Protein AF-A0A1T4W6Q8-F1 (afdb_monomer_lite)

InterPro domains:
  IPR043519 Nucleotidyltransferase superfamily [G3DSA:3.30.460.10] (10-56)
  IPR043519 Nucleotidyltransferase superfamily [SSF81301] (2-55)

Radius of gyration: 11.73 Å; chains: 1; bounding box: 26×18×34 Å

Secondary structure (DSSP, 8-state):
----TT--HHHHHHHHHHHHHHTTSTTEEEEEE-HHHHTT---TT----EEEEE--

Structure (mmCIF, N/CA/C/O backbone):
data_AF-A0A1T4W6Q8-F1
#
_entry.id   AF-A0A1T4W6Q8-F1
#
loop_
_atom_site.group_PDB
_atom_site.id
_atom_site.type_symbol
_atom_site.label_atom_id
_atom_site.label_alt_id
_atom_site.label_comp_id
_atom_site.label_asym_id
_atom_site.label_entity_id
_atom_site.label_seq_id
_atom_site.pdbx_PDB_ins_code
_atom_site.Cartn_x
_atom_site.Cartn_y
_atom_site.Cartn_z
_atom_site.occupancy
_atom_site.B_iso_or_equiv
_atom_site.auth_seq_id
_atom_site.auth_comp_id
_atom_site.auth_asym_id
_atom_site.auth_atom_id
_atom_site.pdbx_PDB_model_num
ATOM 1 N N . MET A 1 1 ? -8.285 1.416 -5.892 1.00 65.06 1 MET A N 1
ATOM 2 C CA . MET A 1 1 ? -7.042 2.214 -5.794 1.00 65.06 1 MET A CA 1
ATOM 3 C C . MET A 1 1 ? -6.546 2.532 -7.199 1.00 65.06 1 MET A C 1
ATOM 5 O O . MET A 1 1 ? -6.781 1.721 -8.088 1.00 65.06 1 MET A O 1
ATOM 9 N N . LYS A 1 2 ? -5.912 3.688 -7.432 1.00 81.88 2 LYS A N 1
ATOM 10 C CA . LYS A 1 2 ? -5.143 3.899 -8.669 1.00 81.88 2 LYS A CA 1
ATOM 11 C C . LYS A 1 2 ? -3.756 3.306 -8.437 1.00 81.88 2 LYS A C 1
ATOM 13 O O . LYS A 1 2 ? -3.049 3.799 -7.567 1.00 81.88 2 LYS A O 1
ATOM 18 N N . TYR A 1 3 ? -3.414 2.239 -9.154 1.00 90.62 3 TYR A N 1
ATOM 19 C CA . TYR A 1 3 ? -2.073 1.660 -9.090 1.00 90.62 3 TYR A CA 1
ATOM 20 C C . TYR A 1 3 ? -1.121 2.425 -10.022 1.00 90.62 3 TYR A C 1
ATOM 22 O O . TYR A 1 3 ? -1.568 2.880 -11.083 1.00 90.62 3 TYR A O 1
ATOM 30 N N . PRO A 1 4 ? 0.164 2.552 -9.655 1.00 93.44 4 PRO A N 1
ATOM 31 C CA . PRO A 1 4 ? 1.194 3.019 -10.570 1.00 93.44 4 PRO A CA 1
ATOM 32 C C . PRO A 1 4 ? 1.328 2.042 -11.746 1.00 93.44 4 PRO A C 1
ATOM 34 O O . PRO A 1 4 ? 1.090 0.840 -11.603 1.00 93.44 4 PRO A O 1
ATOM 37 N N . LYS A 1 5 ? 1.689 2.548 -12.927 1.00 94.75 5 LYS A N 1
ATOM 38 C CA . LYS A 1 5 ? 1.888 1.722 -14.130 1.00 94.75 5 LYS A CA 1
ATOM 39 C C . LYS A 1 5 ? 3.109 0.816 -14.010 1.00 94.75 5 LYS A C 1
ATOM 41 O O . LYS A 1 5 ? 3.138 -0.249 -14.615 1.00 94.75 5 LYS A O 1
ATOM 46 N N . SER A 1 6 ? 4.098 1.260 -13.247 1.00 95.88 6 SER A N 1
ATOM 47 C CA . SER A 1 6 ? 5.333 0.543 -12.944 1.00 95.88 6 SER A CA 1
ATOM 48 C C . SER A 1 6 ? 5.156 -0.601 -11.941 1.00 95.88 6 SER A C 1
ATOM 50 O O . SER A 1 6 ? 6.084 -1.384 -11.772 1.00 95.88 6 SER A O 1
ATOM 52 N N . LEU A 1 7 ? 3.987 -0.736 -11.294 1.00 95.88 7 LEU A N 1
ATOM 53 C CA . LEU A 1 7 ? 3.753 -1.747 -10.260 1.00 95.88 7 LEU A CA 1
ATOM 54 C C . LEU A 1 7 ? 3.917 -3.173 -10.815 1.00 95.88 7 LEU A C 1
ATOM 56 O O . LEU A 1 7 ? 3.091 -3.603 -11.630 1.00 95.88 7 LEU A O 1
ATOM 60 N N . PRO A 1 8 ? 4.899 -3.958 -10.336 1.00 97.06 8 PRO A N 1
ATOM 61 C CA . PRO A 1 8 ? 5.009 -5.351 -10.734 1.00 97.06 8 PRO A CA 1
ATOM 62 C C . PRO A 1 8 ? 3.811 -6.171 -10.248 1.00 97.06 8 PRO A C 1
ATOM 64 O O . PRO A 1 8 ? 3.253 -5.941 -9.172 1.00 97.06 8 PRO A O 1
ATOM 67 N N . GLN A 1 9 ? 3.436 -7.190 -11.022 1.00 96.31 9 GLN A N 1
ATOM 68 C CA . GLN A 1 9 ? 2.256 -8.007 -10.724 1.00 96.31 9 GLN A CA 1
ATOM 69 C C . GLN A 1 9 ? 2.348 -8.722 -9.365 1.00 96.31 9 GLN A C 1
ATOM 71 O O . GLN A 1 9 ? 1.338 -8.841 -8.673 1.00 96.31 9 GLN A O 1
ATOM 76 N N . ALA A 1 10 ? 3.540 -9.181 -8.969 1.00 95.31 10 ALA A N 1
ATOM 77 C CA . ALA A 1 10 ? 3.748 -9.839 -7.678 1.00 95.31 10 ALA A CA 1
ATOM 78 C C . ALA A 1 10 ? 3.463 -8.885 -6.504 1.00 95.31 10 ALA A C 1
ATOM 80 O O . ALA A 1 10 ? 2.711 -9.227 -5.592 1.00 95.31 10 ALA A O 1
ATOM 81 N N . HIS A 1 11 ? 3.983 -7.657 -6.576 1.00 96.31 11 HIS A N 1
ATOM 82 C CA . HIS A 1 11 ? 3.736 -6.600 -5.594 1.00 96.31 11 HI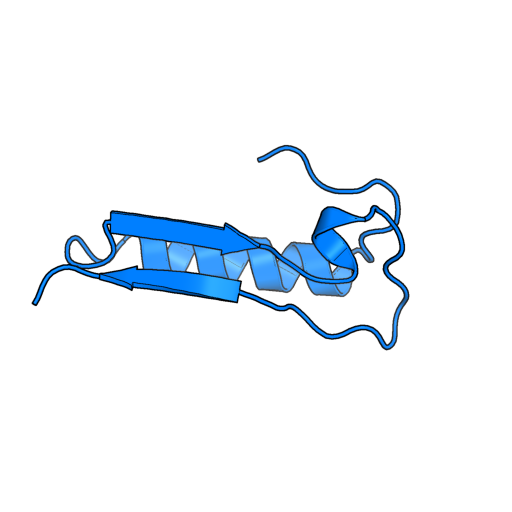S A CA 1
ATOM 83 C C . HIS A 1 11 ? 2.267 -6.204 -5.548 1.00 96.31 11 HIS A C 1
ATOM 85 O O . HIS A 1 11 ? 1.717 -6.039 -4.464 1.00 96.31 11 HIS A O 1
ATOM 91 N N . LYS A 1 12 ? 1.605 -6.110 -6.709 1.00 95.94 12 LYS A N 1
ATOM 92 C CA . LYS A 1 12 ? 0.162 -5.858 -6.771 1.00 95.94 12 LYS A CA 1
ATOM 93 C C . LYS A 1 12 ? -0.632 -6.941 -6.041 1.00 95.94 12 LYS A C 1
ATOM 95 O O . LYS A 1 12 ? -1.529 -6.607 -5.276 1.00 95.94 12 LYS A O 1
ATOM 100 N N . GLN A 1 13 ? -0.304 -8.214 -6.261 1.00 96.50 13 GLN A N 1
ATOM 101 C CA . GLN A 1 13 ? -0.990 -9.333 -5.614 1.00 96.50 13 GLN A CA 1
ATOM 102 C C . GLN A 1 13 ? -0.862 -9.254 -4.086 1.00 96.50 13 GLN A C 1
ATOM 104 O O . GLN A 1 13 ? -1.863 -9.362 -3.382 1.00 96.50 13 GLN A O 1
ATOM 109 N N . LEU A 1 14 ? 0.352 -8.999 -3.589 1.00 95.81 14 LEU A N 1
ATOM 110 C CA . LEU A 1 14 ? 0.608 -8.820 -2.161 1.00 95.81 14 LEU A CA 1
ATOM 111 C C . LEU A 1 14 ? -0.136 -7.601 -1.595 1.00 95.81 14 LEU A C 1
ATOM 113 O O . LEU A 1 14 ? -0.748 -7.693 -0.534 1.00 95.81 14 LEU A O 1
ATOM 117 N N . LEU A 1 15 ? -0.113 -6.471 -2.304 1.00 95.62 15 LEU A N 1
ATOM 118 C CA . LEU A 1 15 ? -0.802 -5.252 -1.888 1.00 95.62 15 LEU A CA 1
ATOM 119 C C . LEU A 1 15 ? -2.321 -5.461 -1.806 1.00 95.62 15 LEU A C 1
ATOM 121 O O . LEU A 1 15 ? -2.940 -5.030 -0.835 1.00 95.62 15 LEU A O 1
ATOM 125 N N . ASP A 1 16 ? -2.912 -6.161 -2.777 1.00 96.00 16 ASP A N 1
ATOM 126 C CA . ASP A 1 16 ? -4.336 -6.513 -2.774 1.00 96.00 16 ASP A CA 1
ATOM 127 C C . ASP A 1 16 ? -4.695 -7.369 -1.542 1.00 96.00 16 ASP A C 1
ATOM 129 O O . ASP A 1 16 ? -5.721 -7.129 -0.898 1.00 96.00 16 ASP A O 1
ATOM 133 N N . ASP A 1 17 ? -3.830 -8.312 -1.153 1.00 97.19 17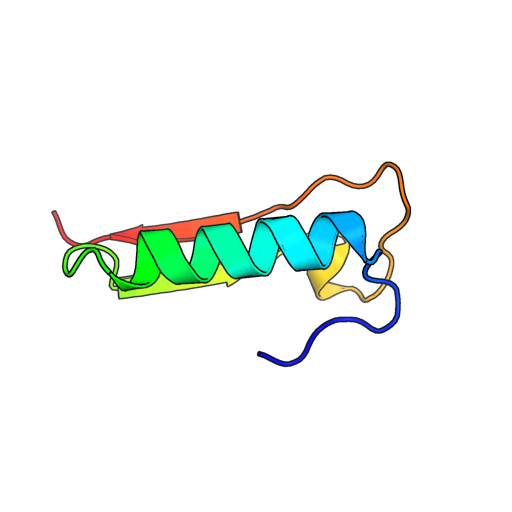 ASP A N 1
ATOM 134 C CA . ASP A 1 17 ? -4.012 -9.118 0.057 1.00 97.19 17 ASP A CA 1
ATOM 135 C C . ASP A 1 17 ? -3.861 -8.307 1.350 1.00 97.19 17 ASP A C 1
ATOM 137 O O . ASP A 1 17 ? -4.680 -8.460 2.259 1.00 97.19 17 ASP A O 1
ATOM 141 N N . ILE A 1 18 ? -2.875 -7.408 1.427 1.00 96.12 18 ILE A N 1
ATOM 142 C CA . ILE A 1 18 ? -2.697 -6.498 2.569 1.00 96.12 18 ILE A CA 1
ATOM 143 C C . ILE A 1 18 ? -3.948 -5.640 2.749 1.00 96.12 18 ILE A C 1
ATOM 145 O O . ILE A 1 18 ? -4.515 -5.605 3.840 1.00 96.12 18 ILE A O 1
ATOM 149 N N . ILE A 1 19 ? -4.425 -5.001 1.676 1.00 95.56 19 ILE A N 1
ATOM 150 C CA . ILE A 1 19 ? -5.633 -4.169 1.713 1.00 95.56 19 ILE A CA 1
ATOM 151 C C . ILE A 1 19 ? -6.822 -4.998 2.188 1.00 95.56 19 ILE A C 1
ATOM 153 O O . ILE A 1 19 ? -7.550 -4.557 3.074 1.00 95.56 19 ILE A O 1
ATOM 157 N N . ARG A 1 20 ? -7.016 -6.200 1.637 1.00 96.56 20 ARG A N 1
ATOM 158 C CA . ARG A 1 20 ? -8.129 -7.081 2.008 1.00 96.56 20 ARG A CA 1
ATOM 159 C C . ARG A 1 20 ? -8.102 -7.460 3.488 1.00 96.56 20 ARG A C 1
ATOM 161 O O . ARG A 1 20 ? -9.150 -7.440 4.124 1.00 96.56 20 ARG A O 1
ATOM 168 N N . VAL A 1 21 ? -6.937 -7.818 4.027 1.00 97.00 21 VAL A N 1
ATOM 169 C CA . VAL A 1 21 ? -6.792 -8.229 5.433 1.00 97.00 21 VAL A CA 1
ATOM 170 C C . VAL A 1 21 ? -6.964 -7.038 6.372 1.00 97.00 21 VAL A C 1
ATOM 172 O O . VAL A 1 21 ? -7.743 -7.118 7.316 1.00 97.00 21 VAL A O 1
ATOM 175 N N . PHE A 1 22 ? -6.286 -5.924 6.104 1.00 96.31 22 PHE A N 1
ATOM 176 C CA . PHE A 1 22 ? -6.293 -4.763 6.994 1.00 96.31 22 PHE A CA 1
ATOM 177 C C . PHE A 1 22 ? -7.638 -4.036 6.969 1.00 96.31 22 PHE A C 1
ATOM 179 O O . PHE A 1 22 ? -8.110 -3.608 8.013 1.00 96.31 22 PHE A O 1
ATOM 186 N N . SER A 1 23 ? -8.307 -3.971 5.813 1.00 95.31 23 SER A N 1
ATOM 187 C CA . SER A 1 23 ? -9.639 -3.351 5.712 1.00 95.31 23 SER A CA 1
ATOM 188 C C . SER A 1 23 ? -10.735 -4.144 6.433 1.00 95.31 23 SER A C 1
ATOM 190 O O . SER A 1 23 ? -11.837 -3.629 6.604 1.00 95.31 23 SER A O 1
ATOM 192 N N . ALA A 1 24 ? -10.475 -5.398 6.819 1.00 97.06 24 ALA A N 1
ATOM 193 C CA . ALA A 1 24 ? -11.411 -6.189 7.614 1.00 97.06 24 ALA A CA 1
ATOM 194 C C . ALA A 1 24 ? -11.317 -5.884 9.119 1.00 97.06 24 ALA A C 1
ATOM 196 O O . ALA A 1 24 ? -12.226 -6.247 9.866 1.00 97.06 24 ALA A O 1
ATOM 197 N N . ASP A 1 25 ? -10.239 -5.236 9.572 1.00 96.81 25 ASP A N 1
ATOM 198 C CA . ASP A 1 25 ? -10.065 -4.841 10.966 1.00 96.81 25 ASP A CA 1
ATOM 199 C C . ASP A 1 25 ? -10.621 -3.421 11.175 1.00 96.81 25 ASP A C 1
ATOM 201 O O . ASP A 1 25 ? -10.065 -2.464 10.635 1.00 96.81 25 ASP A O 1
ATOM 205 N N . PRO A 1 26 ? -11.698 -3.245 11.966 1.00 96.19 26 PRO A N 1
ATOM 206 C CA . PRO A 1 26 ? -12.345 -1.946 12.147 1.00 96.19 26 PRO A CA 1
ATOM 207 C C . PRO A 1 26 ? -11.467 -0.919 12.871 1.00 96.19 26 PRO A C 1
ATOM 209 O O . PRO A 1 26 ? -11.808 0.261 12.884 1.00 96.19 26 PRO A O 1
ATOM 212 N N . ARG A 1 27 ? -10.353 -1.342 13.481 1.00 97.25 27 ARG A N 1
ATOM 213 C CA . ARG A 1 27 ? -9.383 -0.426 14.088 1.00 97.25 27 ARG A CA 1
ATOM 214 C C . ARG A 1 27 ? -8.522 0.259 13.037 1.00 97.25 27 ARG A C 1
ATOM 216 O O . ARG A 1 27 ? -7.973 1.314 13.316 1.00 97.25 27 ARG A O 1
ATOM 223 N N . ILE A 1 28 ? -8.382 -0.313 11.842 1.00 97.75 28 ILE A N 1
ATOM 224 C CA . ILE A 1 28 ? -7.592 0.277 10.762 1.00 97.75 28 ILE A CA 1
ATOM 225 C C . ILE A 1 28 ? -8.460 1.293 10.022 1.00 97.75 28 ILE A C 1
ATOM 227 O O . ILE A 1 28 ? -9.394 0.938 9.309 1.00 97.75 28 ILE A O 1
ATOM 231 N N . VAL A 1 29 ? -8.135 2.574 10.176 1.00 97.19 29 VAL A N 1
ATOM 232 C CA . VAL A 1 29 ? -8.920 3.693 9.627 1.00 97.19 29 VAL A CA 1
ATOM 233 C C . VAL A 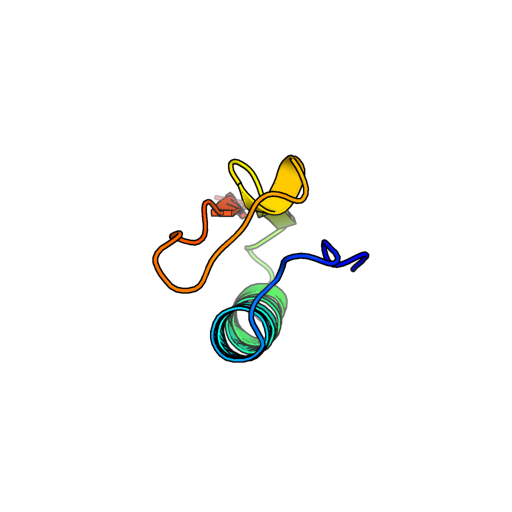1 29 ? -8.304 4.317 8.381 1.00 97.19 29 VAL A C 1
ATOM 235 O O . VAL A 1 29 ? -8.936 5.136 7.715 1.00 97.19 29 VAL A O 1
ATOM 238 N N . GLY A 1 30 ? -7.082 3.923 8.020 1.00 95.81 30 GLY A N 1
ATOM 239 C CA . GLY A 1 30 ? -6.444 4.398 6.800 1.00 95.81 30 GLY A CA 1
ATOM 240 C C . GLY A 1 30 ? -5.236 3.572 6.385 1.00 95.81 30 GLY A C 1
ATOM 241 O O . GLY A 1 30 ? -4.501 3.044 7.217 1.00 95.81 30 GLY A O 1
ATOM 242 N N . ILE A 1 31 ? -5.022 3.500 5.071 1.00 95.81 31 ILE A N 1
ATOM 243 C CA . ILE A 1 31 ? -3.858 2.873 4.441 1.00 95.81 31 ILE A CA 1
ATOM 244 C C . ILE A 1 31 ? -3.338 3.844 3.379 1.00 95.81 31 ILE A C 1
ATOM 246 O O . ILE A 1 31 ? -4.080 4.226 2.472 1.00 95.81 31 ILE A O 1
ATOM 250 N N . GLY A 1 32 ? -2.075 4.248 3.491 1.00 94.81 32 GLY A N 1
ATOM 251 C CA . GLY A 1 32 ? -1.378 5.086 2.516 1.00 94.81 32 GLY A CA 1
ATOM 252 C C . GLY A 1 32 ? -0.160 4.366 1.950 1.00 94.81 32 GLY A C 1
ATOM 253 O O . GLY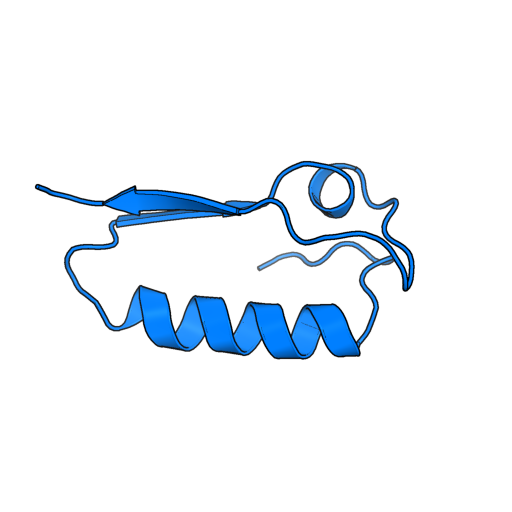 A 1 32 ? 0.578 3.739 2.702 1.00 94.81 32 GLY A O 1
ATOM 254 N N . ALA A 1 33 ? 0.062 4.466 0.641 1.00 93.62 33 ALA A N 1
ATOM 255 C CA . ALA A 1 33 ? 1.273 3.971 -0.013 1.00 93.62 3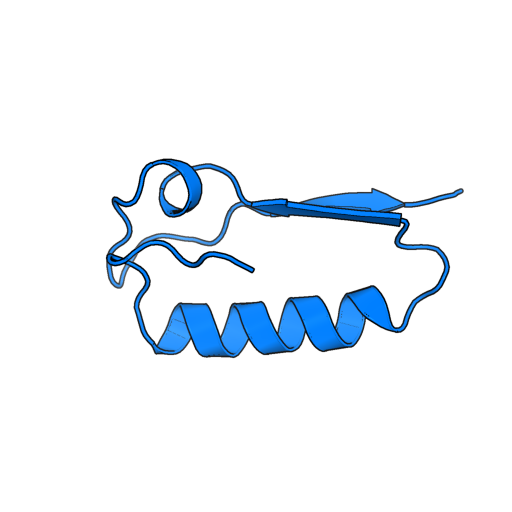3 ALA A CA 1
ATOM 256 C C . ALA A 1 33 ? 2.209 5.144 -0.340 1.00 93.62 33 ALA A C 1
ATOM 258 O O . ALA A 1 33 ? 1.743 6.213 -0.744 1.00 93.62 33 ALA A O 1
ATOM 259 N N . SER A 1 34 ? 3.512 4.946 -0.156 1.00 94.19 34 SER A N 1
ATOM 260 C CA . SER A 1 34 ? 4.547 5.972 -0.327 1.00 94.19 34 SER A CA 1
ATOM 261 C C . SER A 1 34 ? 5.677 5.473 -1.238 1.00 94.19 34 SER A C 1
ATOM 263 O O . SER A 1 34 ? 5.521 4.485 -1.955 1.00 94.19 34 SER A O 1
ATOM 265 N N . GLY A 1 35 ? 6.802 6.187 -1.248 1.00 95.06 35 GLY A N 1
ATOM 266 C CA . GLY A 1 35 ? 8.031 5.757 -1.906 1.00 95.06 35 GLY A CA 1
ATOM 267 C C . GLY A 1 35 ? 7.872 5.576 -3.413 1.00 95.06 35 GLY A C 1
ATOM 268 O O . GLY A 1 35 ? 7.167 6.339 -4.081 1.00 95.06 35 GLY A O 1
ATOM 269 N N . SER A 1 36 ? 8.526 4.540 -3.938 1.00 95.88 36 SER A N 1
ATOM 270 C CA . SER A 1 36 ? 8.556 4.208 -5.370 1.00 95.88 36 SER A CA 1
ATOM 271 C C . SER A 1 36 ? 7.166 3.924 -5.957 1.00 95.88 36 SER A C 1
ATOM 273 O O . SER A 1 36 ? 6.934 4.168 -7.144 1.00 95.88 36 SER A O 1
ATOM 275 N N . PHE A 1 37 ? 6.213 3.483 -5.126 1.00 95.44 37 PHE A N 1
ATOM 276 C CA . PHE A 1 37 ? 4.809 3.334 -5.508 1.00 95.44 37 PHE A CA 1
ATOM 277 C C . PHE A 1 37 ? 4.167 4.695 -5.805 1.00 95.44 37 PHE A C 1
ATOM 279 O O . PHE A 1 37 ? 3.498 4.869 -6.824 1.00 95.44 37 PHE A O 1
ATOM 286 N N . ALA A 1 38 ? 4.376 5.687 -4.936 1.00 94.44 38 ALA A N 1
ATOM 287 C CA . ALA A 1 38 ? 3.772 7.010 -5.090 1.00 94.44 38 ALA A CA 1
ATOM 288 C C . ALA A 1 38 ? 4.345 7.796 -6.283 1.00 94.44 38 ALA A C 1
ATOM 290 O O . ALA A 1 38 ? 3.632 8.605 -6.879 1.00 94.44 38 ALA A O 1
ATOM 291 N N . SER A 1 39 ? 5.605 7.547 -6.654 1.00 95.31 39 SER A N 1
ATOM 292 C CA . SER A 1 39 ? 6.286 8.198 -7.781 1.00 95.31 39 SER A CA 1
ATOM 293 C C . SER A 1 39 ? 6.165 7.468 -9.125 1.00 95.31 39 SER A C 1
ATOM 295 O O . SER A 1 39 ? 6.770 7.916 -10.095 1.00 95.31 39 SER A O 1
ATOM 297 N N . ASP A 1 40 ? 5.396 6.376 -9.205 1.00 95.44 40 ASP A N 1
ATOM 298 C CA . ASP A 1 40 ? 5.271 5.522 -10.400 1.00 95.44 40 ASP A CA 1
ATOM 299 C C . ASP A 1 40 ? 6.630 5.077 -10.974 1.00 95.44 40 ASP A C 1
ATOM 301 O O . ASP A 1 40 ? 6.873 5.120 -12.181 1.00 95.44 40 ASP A O 1
ATOM 305 N N . SER A 1 41 ? 7.528 4.648 -10.087 1.00 96.69 41 SER A N 1
ATOM 306 C CA . SER A 1 41 ? 8.899 4.263 -10.431 1.00 96.69 41 SER A CA 1
ATOM 307 C C . SER A 1 41 ? 9.322 2.940 -9.788 1.00 96.69 41 SER A C 1
ATOM 309 O O . SER A 1 41 ? 10.485 2.782 -9.422 1.00 96.69 41 SER A O 1
ATOM 311 N N . MET A 1 42 ? 8.380 2.016 -9.595 1.00 96.50 42 MET A N 1
ATOM 312 C CA . MET A 1 42 ? 8.663 0.700 -9.023 1.00 96.50 42 MET A CA 1
ATOM 313 C C . MET A 1 42 ? 9.363 -0.226 -10.018 1.00 96.50 42 MET A C 1
ATOM 315 O O . MET A 1 42 ? 9.170 -0.145 -11.231 1.00 96.50 42 MET A O 1
ATOM 319 N N . ASP A 1 43 ? 10.123 -1.167 -9.476 1.00 95.75 43 ASP A N 1
ATOM 320 C CA . ASP A 1 43 ? 10.671 -2.307 -10.198 1.00 95.75 43 ASP A CA 1
ATOM 321 C C . ASP A 1 43 ? 10.495 -3.606 -9.394 1.00 95.75 43 ASP A C 1
ATOM 323 O O . ASP A 1 43 ? 9.908 -3.626 -8.311 1.00 95.75 43 ASP A O 1
ATOM 327 N N . ASN A 1 44 ? 11.014 -4.714 -9.926 1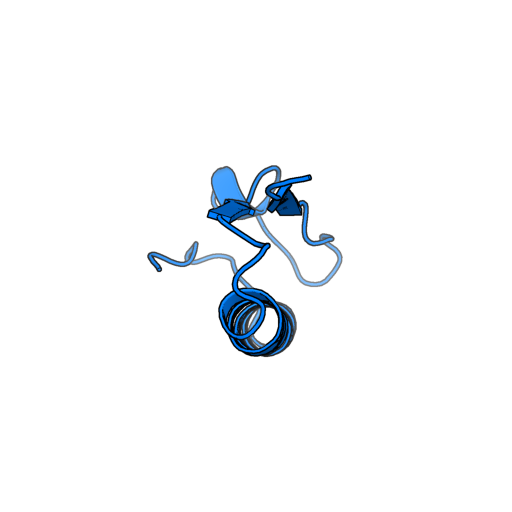.00 95.50 44 ASN A N 1
ATOM 328 C CA . ASN A 1 44 ? 10.891 -6.032 -9.297 1.00 95.50 44 ASN A CA 1
ATOM 329 C C . ASN A 1 44 ? 11.626 -6.162 -7.949 1.00 95.50 44 ASN A C 1
ATOM 331 O O . ASN A 1 44 ? 11.409 -7.155 -7.255 1.00 95.50 44 ASN A O 1
ATOM 335 N N . TYR A 1 45 ? 12.496 -5.214 -7.594 1.00 95.56 45 TYR A N 1
ATOM 336 C CA . TYR A 1 45 ? 13.316 -5.236 -6.378 1.00 95.56 45 TYR A CA 1
ATOM 337 C C . TYR A 1 45 ? 12.887 -4.188 -5.350 1.00 95.56 45 TYR A C 1
ATOM 339 O O . TYR A 1 45 ? 13.319 -4.251 -4.202 1.00 95.56 45 TYR A O 1
ATOM 347 N N . SER A 1 46 ? 12.034 -3.252 -5.759 1.00 95.38 46 SER A N 1
ATOM 348 C CA . SER A 1 46 ? 11.429 -2.245 -4.902 1.00 95.38 46 SER A CA 1
ATOM 349 C C . SER A 1 46 ? 10.620 -2.909 -3.791 1.00 95.38 46 SER A C 1
ATOM 351 O O . SER A 1 46 ? 9.948 -3.920 -4.005 1.00 95.38 46 SER A O 1
ATOM 353 N N . ASP A 1 47 ? 10.662 -2.335 -2.602 1.00 95.94 47 ASP A N 1
ATOM 354 C CA . ASP A 1 47 ? 9.789 -2.671 -1.488 1.00 95.94 47 ASP A CA 1
ATOM 355 C C . ASP A 1 47 ? 8.430 -1.950 -1.593 1.00 95.94 47 ASP A C 1
ATOM 357 O O . ASP A 1 47 ? 8.151 -1.207 -2.537 1.00 95.94 47 ASP A O 1
ATOM 361 N N . LEU A 1 48 ? 7.534 -2.249 -0.647 1.00 95.12 48 LEU A N 1
ATOM 362 C CA . LEU A 1 48 ? 6.242 -1.581 -0.497 1.00 95.12 48 LEU A CA 1
ATOM 363 C C . LEU A 1 48 ? 6.248 -0.751 0.787 1.00 95.12 48 LEU A C 1
ATOM 365 O O . LEU A 1 48 ? 6.071 -1.288 1.881 1.00 95.12 48 LEU A O 1
ATOM 369 N N . ASP A 1 49 ? 6.386 0.563 0.641 1.00 95.44 49 ASP A N 1
ATOM 370 C CA . ASP A 1 49 ? 6.250 1.509 1.746 1.00 95.44 49 ASP A CA 1
ATOM 371 C C . ASP A 1 49 ? 4.772 1.782 2.045 1.00 95.44 49 ASP A C 1
ATOM 373 O O . ASP A 1 49 ? 4.079 2.451 1.269 1.00 95.44 49 ASP A O 1
ATOM 377 N N . ILE A 1 50 ? 4.285 1.285 3.185 1.00 95.44 50 ILE A N 1
ATOM 378 C CA . ILE A 1 50 ? 2.885 1.426 3.600 1.00 95.44 50 ILE A CA 1
ATOM 379 C C . ILE A 1 50 ? 2.802 2.098 4.972 1.00 95.44 50 ILE A C 1
ATOM 381 O O . ILE A 1 50 ? 3.405 1.650 5.945 1.00 95.44 50 ILE A O 1
ATOM 385 N N . VAL A 1 51 ? 1.995 3.153 5.058 1.00 96.19 51 VAL A N 1
ATOM 386 C CA . VAL A 1 51 ? 1.607 3.816 6.306 1.00 96.19 51 VAL A CA 1
ATOM 387 C C . VAL A 1 51 ? 0.205 3.357 6.687 1.00 96.19 51 VAL A C 1
ATOM 389 O O . VAL A 1 51 ? -0.725 3.448 5.885 1.00 96.19 51 VAL A O 1
ATOM 392 N N . ILE A 1 52 ? 0.053 2.890 7.924 1.00 96.31 52 ILE A N 1
ATOM 393 C CA . ILE A 1 52 ? -1.218 2.425 8.478 1.00 96.31 52 ILE A CA 1
ATOM 394 C C . ILE A 1 52 ? -1.661 3.391 9.574 1.00 96.31 52 ILE A C 1
ATOM 396 O O . ILE A 1 52 ? -0.926 3.623 10.533 1.00 96.31 52 ILE A O 1
ATOM 400 N N . ALA A 1 53 ? -2.862 3.943 9.431 1.00 97.38 53 ALA A N 1
ATOM 401 C CA . ALA A 1 53 ? -3.529 4.697 10.482 1.00 97.38 53 ALA A CA 1
ATOM 402 C C . ALA A 1 53 ? -4.501 3.768 11.211 1.00 97.38 53 ALA A C 1
ATOM 404 O O . ALA A 1 53 ? -5.336 3.122 10.572 1.00 97.38 53 ALA A O 1
ATOM 405 N N . ALA A 1 54 ? -4.388 3.707 12.535 1.00 97.06 54 ALA A N 1
ATOM 406 C CA . ALA A 1 54 ? -5.232 2.875 13.376 1.00 97.06 54 ALA A CA 1
ATOM 407 C C . ALA A 1 54 ? -5.781 3.679 14.557 1.00 97.06 54 ALA A C 1
ATOM 409 O O . ALA A 1 54 ? -5.079 4.527 15.110 1.00 97.06 54 ALA A O 1
ATOM 410 N N . GLU A 1 55 ? -7.025 3.398 14.925 1.00 94.69 55 GLU A N 1
ATOM 411 C CA . GLU A 1 55 ? -7.604 3.840 16.189 1.00 94.69 55 GLU A CA 1
ATOM 412 C C . GLU A 1 55 ? -6.970 3.062 17.359 1.00 94.69 55 GLU A C 1
ATOM 414 O O . GLU A 1 55 ? -6.570 1.905 17.163 1.00 94.69 55 GLU A O 1
ATOM 419 N N . PRO A 1 56 ? -6.849 3.683 18.549 1.00 86.56 56 PRO A N 1
ATOM 420 C CA . PRO A 1 56 ? -6.243 3.070 19.734 1.00 86.56 56 PRO A CA 1
ATOM 421 C C . PRO A 1 56 ? -6.912 1.772 20.212 1.00 86.56 56 PRO A C 1
ATOM 423 O O . PRO A 1 56 ? -8.156 1.655 20.123 1.00 86.56 56 PRO A O 1
#

pLDDT: mean 94.82, std 4.71, range [65.06, 97.75]

Organism: NCBI:txid1121868

Sequence (56 aa):
MKYPKSLPQAHKQLLDDIIRVFSADPRIVGIGASGSFASDSMDNYSDLDIVIAAEP

Foldseek 3Di:
DDWQPQDDPVNVVVVVVVCVVLVVDPQFPDKDWDDCRVVSNDDPPDDTRIDTHGHD